Protein AF-A0A016VET8-F1 (afdb_monomer)

Structure (mmCIF, N/CA/C/O backbone):
data_AF-A0A016VET8-F1
#
_entry.id   AF-A0A016VET8-F1
#
loop_
_atom_site.group_PDB
_atom_site.id
_atom_site.type_symbol
_atom_site.label_atom_id
_atom_site.label_alt_id
_atom_site.label_comp_id
_atom_site.label_asym_id
_atom_site.label_entity_id
_atom_site.label_seq_id
_atom_site.pdbx_PDB_ins_code
_atom_site.Cartn_x
_atom_site.Cartn_y
_atom_site.Cartn_z
_atom_site.occupancy
_atom_site.B_iso_or_equiv
_atom_site.auth_seq_id
_atom_site.auth_comp_id
_atom_site.auth_asym_id
_atom_site.auth_atom_id
_atom_site.pdbx_PDB_model_num
ATOM 1 N N . MET A 1 1 ? -11.804 18.485 13.973 1.00 41.22 1 MET A N 1
ATOM 2 C CA . MET A 1 1 ? -10.724 17.964 13.111 1.00 41.22 1 MET A CA 1
ATOM 3 C C . MET A 1 1 ? -11.345 17.653 11.769 1.00 41.22 1 MET A C 1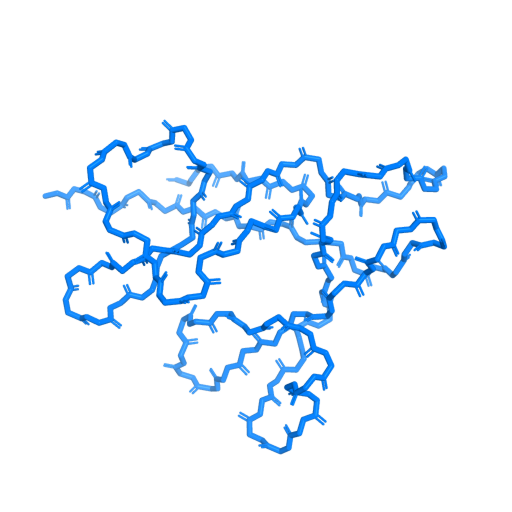
ATOM 5 O O . MET A 1 1 ? -12.180 16.759 11.707 1.00 41.22 1 MET A O 1
ATOM 9 N N . GLU A 1 2 ? -11.027 18.446 10.750 1.00 42.09 2 GLU A N 1
ATOM 10 C CA . GLU A 1 2 ? -11.458 18.185 9.376 1.00 42.09 2 GLU A CA 1
ATOM 11 C C . GLU A 1 2 ? -10.789 16.902 8.877 1.00 42.09 2 GLU A C 1
ATOM 13 O O . GLU A 1 2 ? -9.590 16.692 9.068 1.00 42.09 2 GLU A O 1
ATOM 18 N N . ALA A 1 3 ? -11.584 15.999 8.307 1.00 53.50 3 ALA A N 1
ATOM 19 C CA . ALA A 1 3 ? -11.061 14.807 7.667 1.00 53.50 3 ALA A CA 1
ATOM 20 C C . ALA A 1 3 ? -10.505 15.219 6.302 1.00 53.50 3 ALA A C 1
ATOM 22 O O . ALA A 1 3 ? -11.269 15.502 5.386 1.00 53.50 3 ALA A O 1
ATOM 23 N N . CYS A 1 4 ? -9.182 15.266 6.178 1.00 60.56 4 CYS A N 1
ATOM 24 C CA . CYS A 1 4 ? -8.524 15.416 4.889 1.00 60.56 4 CYS A CA 1
ATOM 25 C C . CYS A 1 4 ? -8.803 14.159 4.046 1.00 60.56 4 CYS A C 1
ATOM 27 O O . CYS A 1 4 ? -8.472 13.043 4.465 1.00 60.56 4 CYS A O 1
ATOM 29 N N . LEU A 1 5 ? -9.476 14.326 2.907 1.00 68.00 5 LEU A N 1
ATOM 30 C CA . LEU A 1 5 ? -9.769 13.243 1.974 1.00 68.00 5 LEU A CA 1
ATOM 31 C C . LEU A 1 5 ? -8.553 13.031 1.069 1.00 68.00 5 LEU A C 1
ATOM 33 O O . LEU A 1 5 ? -8.048 13.963 0.453 1.00 68.00 5 LEU A O 1
ATOM 37 N N . LEU A 1 6 ? -8.085 11.787 0.998 1.00 77.00 6 LEU A N 1
ATOM 38 C CA . LEU A 1 6 ? -6.970 11.388 0.147 1.00 77.00 6 LEU A CA 1
ATOM 39 C C . LEU A 1 6 ? -7.449 10.381 -0.891 1.00 77.00 6 LEU A C 1
ATOM 41 O O . LEU A 1 6 ? -8.136 9.409 -0.557 1.00 77.00 6 LEU A O 1
ATOM 45 N N . ARG A 1 7 ? -7.036 10.585 -2.140 1.00 86.06 7 ARG A N 1
ATOM 46 C CA . ARG A 1 7 ? -7.185 9.607 -3.215 1.00 86.06 7 ARG A CA 1
ATOM 47 C C . ARG A 1 7 ? -5.850 8.917 -3.462 1.00 86.06 7 ARG A C 1
ATOM 49 O O . ARG A 1 7 ? -4.856 9.566 -3.774 1.00 86.06 7 ARG A O 1
ATOM 56 N N . LEU A 1 8 ? -5.843 7.595 -3.321 1.00 89.38 8 LEU A N 1
ATOM 57 C CA . LEU A 1 8 ? -4.670 6.756 -3.560 1.00 89.38 8 LEU A CA 1
ATOM 58 C C . LEU A 1 8 ? -4.746 6.158 -4.962 1.00 89.38 8 LEU A C 1
ATOM 60 O O . LEU A 1 8 ? -5.766 5.573 -5.331 1.00 89.38 8 LEU A O 1
ATOM 64 N N . TRP A 1 9 ? -3.659 6.270 -5.715 1.00 90.56 9 TRP A N 1
ATOM 65 C CA . TRP A 1 9 ? -3.529 5.702 -7.050 1.00 90.56 9 TRP A CA 1
ATOM 66 C C . TRP A 1 9 ? -2.506 4.573 -7.027 1.00 90.56 9 TRP A C 1
ATOM 68 O O . TRP A 1 9 ? -1.355 4.769 -6.639 1.00 90.56 9 TRP A O 1
ATOM 78 N N . PHE A 1 10 ? -2.931 3.390 -7.455 1.00 91.81 10 PHE A N 1
ATOM 79 C CA . PHE A 1 10 ? -2.112 2.183 -7.538 1.00 91.81 10 PHE A CA 1
ATOM 80 C C . PHE A 1 10 ? -1.810 1.849 -8.997 1.00 91.81 10 PHE A C 1
ATOM 82 O O . PHE A 1 10 ? -2.503 2.322 -9.899 1.00 91.81 10 PHE A O 1
ATOM 89 N N . SER A 1 11 ? -0.801 1.009 -9.231 1.00 91.19 11 SER A N 1
ATOM 90 C CA . SER A 1 11 ? -0.584 0.466 -10.571 1.00 91.19 11 SER A CA 1
ATOM 91 C C . SER A 1 11 ? -1.661 -0.561 -10.904 1.00 91.19 11 SER A C 1
ATOM 93 O O . SER A 1 11 ? -2.067 -1.324 -10.032 1.00 91.19 11 SER A O 1
ATOM 95 N N . THR A 1 12 ? -2.107 -0.626 -12.156 1.00 90.25 12 THR A N 1
ATOM 96 C CA . THR A 1 12 ? -3.007 -1.695 -12.624 1.00 90.25 12 THR A CA 1
ATOM 97 C C . THR A 1 12 ? -2.252 -2.905 -13.164 1.00 90.25 12 THR A C 1
ATOM 99 O O . THR A 1 12 ? -2.865 -3.942 -13.393 1.00 90.25 12 THR A O 1
ATOM 102 N N . ASN A 1 13 ? -0.937 -2.789 -13.365 1.00 87.50 13 ASN A N 1
ATOM 103 C CA . ASN A 1 13 ? -0.105 -3.836 -13.945 1.00 87.50 13 ASN A CA 1
ATOM 104 C C . ASN A 1 13 ? 1.032 -4.205 -12.991 1.00 87.50 13 ASN A C 1
ATOM 106 O O . ASN A 1 13 ? 1.527 -3.375 -12.227 1.00 87.50 13 ASN A O 1
ATOM 110 N N . THR A 1 14 ? 1.482 -5.453 -13.068 1.00 88.44 14 THR A N 1
ATOM 111 C CA . THR A 1 14 ? 2.760 -5.847 -12.476 1.00 88.44 14 THR A CA 1
ATOM 112 C C . THR A 1 14 ? 3.913 -5.200 -13.243 1.00 88.44 14 THR A C 1
ATOM 114 O O . THR A 1 14 ? 3.741 -4.735 -14.369 1.00 88.44 14 THR A O 1
ATOM 117 N N . GLN A 1 15 ? 5.087 -5.149 -12.626 1.00 85.25 15 GLN A N 1
ATOM 118 C CA . GLN A 1 15 ? 6.315 -4.639 -13.236 1.00 85.25 15 GLN A CA 1
ATOM 119 C C . GLN A 1 15 ? 7.406 -5.699 -13.103 1.00 85.25 15 GLN A C 1
ATOM 121 O O . GLN A 1 15 ? 7.598 -6.223 -12.003 1.00 85.25 15 GLN A O 1
ATOM 126 N N . ASP A 1 16 ? 8.112 -6.001 -14.193 1.00 81.56 16 ASP A N 1
ATOM 127 C CA . ASP A 1 16 ? 9.038 -7.146 -14.261 1.00 81.56 16 ASP A CA 1
ATOM 128 C C . ASP A 1 16 ? 10.230 -6.998 -13.303 1.00 81.56 16 ASP A C 1
ATOM 130 O O . ASP A 1 16 ? 10.763 -7.977 -12.777 1.00 81.56 16 ASP A O 1
ATOM 134 N N . HIS A 1 17 ? 10.619 -5.755 -13.024 1.00 82.44 17 HIS A N 1
ATOM 135 C CA . HIS A 1 17 ? 11.746 -5.412 -12.156 1.00 82.44 17 HIS A CA 1
ATOM 136 C C . HIS A 1 17 ? 11.325 -4.937 -10.760 1.00 82.44 17 HIS A C 1
ATOM 138 O O . HIS A 1 17 ? 12.155 -4.439 -9.996 1.00 82.44 17 HIS A O 1
ATOM 144 N N . CYS A 1 18 ? 10.047 -5.098 -10.403 1.00 85.31 18 CYS A N 1
ATOM 145 C CA . CYS A 1 18 ? 9.527 -4.698 -9.103 1.00 85.31 18 CYS A CA 1
ATOM 146 C C . CYS A 1 18 ? 8.801 -5.847 -8.410 1.00 85.31 18 CYS A C 1
ATOM 148 O O . CYS A 1 18 ? 8.016 -6.582 -9.010 1.00 85.31 18 CYS A O 1
ATOM 150 N N . THR A 1 19 ? 8.935 -5.912 -7.088 1.00 90.2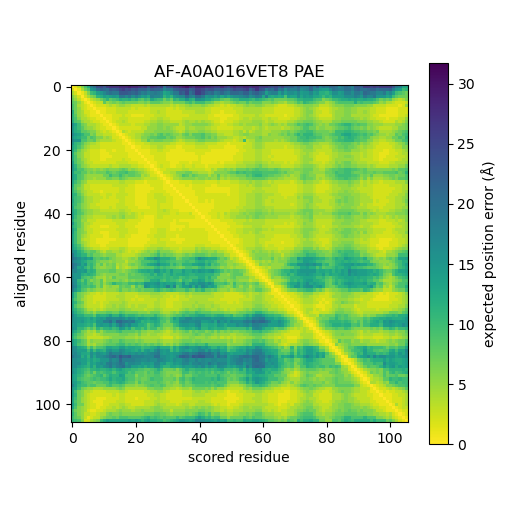5 19 THR A N 1
ATOM 151 C CA . THR A 1 19 ? 8.070 -6.765 -6.270 1.00 90.25 19 THR A CA 1
ATOM 152 C C . THR A 1 19 ? 6.669 -6.161 -6.219 1.00 90.25 19 THR A C 1
ATOM 154 O O . THR A 1 19 ? 6.370 -5.324 -5.362 1.00 90.25 19 THR A O 1
ATOM 157 N N . SER A 1 20 ? 5.830 -6.573 -7.169 1.00 91.88 20 SER A N 1
ATOM 158 C CA . SER A 1 20 ? 4.434 -6.154 -7.291 1.00 91.88 20 SER A CA 1
ATOM 159 C C . SER A 1 20 ? 3.584 -6.868 -6.238 1.00 91.88 20 SER A C 1
ATOM 161 O O . SER A 1 20 ? 3.542 -8.097 -6.179 1.00 91.88 20 SER A O 1
ATOM 163 N N . ILE A 1 21 ? 2.905 -6.097 -5.397 1.00 93.81 21 ILE A N 1
ATOM 164 C CA . ILE A 1 21 ? 2.092 -6.576 -4.282 1.00 93.81 21 ILE A CA 1
ATOM 165 C C . ILE A 1 21 ? 0.619 -6.309 -4.607 1.00 93.81 21 ILE A C 1
ATOM 167 O O . ILE A 1 21 ? 0.212 -5.145 -4.625 1.00 93.81 21 ILE A O 1
ATOM 171 N N . PRO A 1 22 ? -0.199 -7.347 -4.851 1.00 95.56 22 PRO A N 1
ATOM 172 C CA . PRO A 1 22 ? -1.613 -7.157 -5.145 1.00 95.56 22 PRO A CA 1
ATOM 173 C C . PRO A 1 22 ? -2.359 -6.575 -3.944 1.00 95.56 22 PRO A C 1
ATOM 175 O O . PRO A 1 22 ? -2.091 -6.933 -2.793 1.00 95.56 22 PRO A O 1
ATOM 178 N N . VAL A 1 23 ? -3.301 -5.680 -4.233 1.00 95.00 23 VAL A N 1
ATOM 179 C CA . VAL A 1 23 ? -4.104 -4.965 -3.241 1.00 95.00 23 VAL A CA 1
ATOM 180 C C . VAL A 1 23 ? -5.512 -5.544 -3.203 1.00 95.00 23 VAL A C 1
ATOM 182 O O . VAL A 1 23 ? -6.187 -5.684 -4.226 1.00 95.00 23 VAL A O 1
ATOM 185 N N . PHE A 1 24 ? -5.963 -5.851 -1.996 1.00 96.00 24 PHE A N 1
ATOM 186 C CA . PHE A 1 24 ? -7.271 -6.410 -1.708 1.00 96.00 24 PHE A CA 1
ATOM 187 C C . PHE A 1 24 ? -8.041 -5.516 -0.742 1.00 96.00 24 PHE A C 1
ATOM 189 O O . PHE A 1 24 ? -7.472 -4.734 0.018 1.00 96.00 24 PHE A O 1
ATOM 196 N N . THR A 1 25 ? -9.355 -5.685 -0.721 1.00 94.19 25 THR A N 1
ATOM 197 C CA . THR A 1 25 ? -10.242 -5.108 0.292 1.00 94.19 25 THR A CA 1
ATOM 198 C C . THR A 1 25 ? -11.262 -6.144 0.763 1.00 94.19 25 THR A C 1
ATOM 200 O O . THR A 1 25 ? -11.279 -7.278 0.281 1.00 94.19 25 THR A O 1
ATOM 203 N N . ARG A 1 26 ? -12.121 -5.776 1.712 1.00 93.25 26 ARG A N 1
ATOM 204 C CA . ARG A 1 26 ? -13.281 -6.572 2.131 1.00 93.25 26 ARG A CA 1
ATOM 205 C C . ARG A 1 26 ? -14.543 -5.731 1.986 1.00 93.25 26 ARG A C 1
ATOM 207 O O . ARG A 1 26 ? -14.514 -4.522 2.203 1.00 93.25 26 ARG A O 1
ATOM 214 N N . ALA A 1 27 ? -15.664 -6.371 1.656 1.00 87.88 27 ALA A N 1
ATOM 215 C CA . ALA A 1 27 ? -16.947 -5.683 1.537 1.00 87.88 27 ALA A CA 1
ATOM 216 C C . ALA A 1 27 ? -17.272 -4.904 2.824 1.00 87.88 27 ALA A C 1
ATOM 218 O O . ALA A 1 27 ? -17.207 -5.464 3.914 1.00 87.88 27 ALA A O 1
ATOM 219 N N . ASN A 1 28 ? -17.625 -3.623 2.690 1.00 83.31 28 ASN A N 1
ATOM 220 C CA . ASN A 1 28 ? -17.913 -2.698 3.797 1.00 83.31 28 ASN A CA 1
ATOM 221 C C . ASN A 1 28 ? -16.725 -2.361 4.725 1.00 83.31 28 ASN A C 1
ATOM 223 O O . ASN A 1 28 ? -16.934 -1.754 5.775 1.00 83.31 28 ASN A O 1
ATOM 227 N N . HIS A 1 29 ? -15.483 -2.683 4.349 1.00 82.44 29 HIS A N 1
ATOM 228 C CA . HIS A 1 29 ? -14.285 -2.271 5.086 1.00 82.44 29 HIS A CA 1
ATOM 229 C C . HIS A 1 29 ? -13.455 -1.273 4.271 1.00 82.44 29 HIS A C 1
ATOM 231 O O . HIS A 1 29 ? -13.248 -1.448 3.077 1.00 82.44 29 HIS A O 1
ATOM 237 N N . ARG A 1 30 ? -12.930 -0.231 4.932 1.00 80.44 30 ARG A N 1
ATOM 238 C CA . ARG A 1 30 ? -12.007 0.744 4.312 1.00 80.44 30 ARG A CA 1
ATOM 239 C C . ARG A 1 30 ? -10.542 0.298 4.315 1.00 80.44 30 ARG A C 1
ATOM 241 O O . ARG A 1 30 ? -9.708 0.963 3.711 1.00 80.44 30 ARG A O 1
ATOM 248 N N . ARG A 1 31 ? -10.225 -0.792 5.019 1.00 88.12 31 ARG A N 1
ATOM 249 C CA . ARG A 1 31 ? -8.866 -1.330 5.106 1.00 88.12 31 ARG A CA 1
ATOM 250 C C . ARG A 1 31 ? -8.476 -1.986 3.778 1.00 88.12 31 ARG A C 1
ATOM 252 O O . ARG A 1 31 ? -9.265 -2.724 3.184 1.00 88.12 31 ARG A O 1
ATOM 259 N N . LEU A 1 32 ? -7.257 -1.704 3.349 1.00 91.56 32 LEU A N 1
ATOM 260 C CA . LEU A 1 32 ? -6.546 -2.351 2.262 1.00 91.56 32 LEU A CA 1
ATOM 261 C C . LEU A 1 32 ? -5.672 -3.471 2.826 1.00 91.56 32 LEU A C 1
ATOM 263 O O . LEU A 1 32 ? -5.088 -3.350 3.902 1.00 91.56 32 LEU A O 1
ATOM 267 N N . TYR A 1 33 ? -5.576 -4.558 2.079 1.00 92.75 33 TYR A N 1
ATOM 268 C CA . TYR A 1 33 ? -4.797 -5.734 2.429 1.00 92.75 33 TYR A CA 1
ATOM 269 C C . TYR A 1 33 ? -3.812 -6.018 1.302 1.00 92.75 33 TYR A C 1
ATOM 271 O O . TYR A 1 33 ? -4.178 -5.991 0.129 1.00 92.75 33 TYR A O 1
ATOM 279 N N . PHE A 1 34 ? -2.557 -6.269 1.653 1.00 93.62 34 PHE A N 1
ATOM 280 C CA . PHE A 1 34 ? -1.456 -6.289 0.699 1.00 93.62 34 PHE A CA 1
ATOM 281 C C . PHE A 1 34 ? -0.850 -7.690 0.612 1.00 93.62 34 PHE A C 1
ATOM 283 O O . PHE A 1 34 ? -0.408 -8.245 1.617 1.00 93.62 34 PHE A O 1
ATOM 290 N N . GLY A 1 35 ? -0.812 -8.252 -0.596 1.00 94.50 35 GLY A N 1
ATOM 291 C CA . GLY A 1 35 ? -0.114 -9.499 -0.899 1.00 94.50 35 GLY A CA 1
ATOM 292 C C . GLY A 1 35 ? -1.018 -10.696 -1.182 1.00 94.50 35 GLY A C 1
ATOM 293 O O . GLY A 1 35 ? -2.196 -10.733 -0.835 1.00 94.50 35 GLY A O 1
ATOM 294 N N . ASN A 1 36 ? -0.422 -11.714 -1.808 1.00 95.31 36 ASN A N 1
ATOM 295 C CA . ASN A 1 36 ? -1.119 -12.916 -2.281 1.00 95.31 36 ASN A CA 1
ATOM 296 C C . ASN A 1 36 ? -1.757 -13.757 -1.168 1.00 95.31 36 ASN A C 1
ATOM 298 O O . ASN A 1 36 ? -2.636 -14.563 -1.457 1.00 95.31 36 ASN A O 1
ATOM 302 N N . VAL A 1 37 ? -1.366 -13.560 0.094 1.00 95.00 37 VAL A N 1
ATOM 303 C CA . VAL A 1 37 ? -1.973 -14.253 1.245 1.00 95.00 37 VAL A CA 1
ATOM 304 C C . VAL A 1 37 ? -3.469 -13.946 1.379 1.00 95.00 37 VAL A C 1
ATOM 306 O O . VAL A 1 37 ? -4.210 -14.731 1.961 1.00 95.00 37 VAL A O 1
ATOM 309 N N . TYR A 1 38 ? -3.913 -12.820 0.812 1.00 95.69 38 TYR A N 1
ATOM 310 C CA . TYR A 1 38 ? -5.305 -12.381 0.793 1.00 95.69 38 TYR A CA 1
ATOM 311 C C . TYR A 1 38 ? -6.053 -12.787 -0.482 1.00 95.69 38 TYR A C 1
ATOM 313 O O . TYR A 1 38 ? -7.217 -12.430 -0.635 1.00 95.69 38 TYR A O 1
ATOM 321 N N . ASN A 1 39 ? -5.441 -13.568 -1.380 1.00 95.88 39 ASN A N 1
ATOM 322 C CA . ASN A 1 39 ? -6.138 -14.179 -2.514 1.00 95.88 39 ASN A CA 1
ATOM 323 C C . ASN A 1 39 ? -6.930 -15.421 -2.067 1.00 95.88 39 ASN A C 1
ATOM 325 O O . ASN A 1 39 ? -6.672 -16.549 -2.485 1.00 95.88 39 ASN A O 1
ATOM 329 N N . VAL A 1 40 ? -7.857 -15.204 -1.140 1.00 95.50 40 VAL A N 1
ATOM 330 C CA . VAL A 1 40 ? -8.713 -16.225 -0.536 1.00 95.50 40 VAL A CA 1
ATOM 331 C C . VAL A 1 40 ? -10.140 -15.693 -0.429 1.00 95.50 40 VAL A C 1
ATOM 333 O O . VAL A 1 40 ? -10.389 -14.488 -0.512 1.00 95.50 40 VAL A O 1
ATOM 336 N N . THR A 1 41 ? -11.102 -16.591 -0.225 1.00 95.25 41 THR A N 1
ATOM 337 C CA . THR A 1 41 ? -12.518 -16.232 -0.086 1.00 95.25 41 THR A CA 1
ATOM 338 C C . THR A 1 41 ? -12.734 -15.172 0.998 1.00 95.25 41 THR A C 1
ATOM 340 O O . THR A 1 41 ? -12.211 -15.275 2.105 1.00 95.25 41 THR A O 1
ATOM 343 N N . GLY A 1 42 ? -13.552 -14.163 0.689 1.00 93.38 42 GLY A N 1
ATOM 344 C CA . GLY A 1 42 ? -13.892 -13.068 1.606 1.00 93.38 42 GLY A CA 1
ATOM 345 C C . GLY A 1 42 ? -13.087 -11.784 1.392 1.00 93.38 42 GLY A C 1
ATOM 346 O O . GLY A 1 42 ? -13.451 -10.756 1.968 1.00 93.38 42 GLY A O 1
ATOM 347 N N . TYR A 1 43 ? -12.064 -11.824 0.536 1.00 96.81 43 TYR A N 1
ATOM 348 C CA . TYR A 1 43 ? -11.310 -10.664 0.068 1.00 96.81 43 TYR A CA 1
ATOM 349 C C . TYR A 1 43 ? -11.588 -10.406 -1.412 1.00 96.81 43 TYR A C 1
ATOM 351 O O . TYR A 1 43 ? -11.874 -11.318 -2.185 1.00 96.81 43 TYR A O 1
ATOM 359 N N . ILE A 1 44 ? -11.529 -9.137 -1.799 1.00 96.88 44 ILE A N 1
ATOM 360 C CA . ILE A 1 44 ? -11.829 -8.663 -3.146 1.00 96.88 44 ILE A CA 1
ATOM 361 C C . ILE A 1 44 ? -10.550 -8.062 -3.705 1.00 96.88 44 ILE A C 1
ATOM 363 O O . ILE A 1 44 ? -10.052 -7.075 -3.163 1.00 96.88 44 ILE A O 1
ATOM 367 N N . PHE A 1 45 ? -10.024 -8.652 -4.777 1.00 95.88 45 PHE A N 1
ATOM 368 C CA . PHE A 1 45 ? -8.898 -8.075 -5.501 1.00 95.88 45 PHE A CA 1
ATOM 369 C C . PHE A 1 45 ? -9.330 -6.768 -6.165 1.00 95.88 45 PHE A C 1
ATOM 371 O O . PHE A 1 45 ? -10.330 -6.726 -6.880 1.00 95.88 45 PHE A O 1
ATOM 378 N N . MET A 1 46 ? -8.573 -5.699 -5.936 1.00 94.88 46 MET A N 1
ATOM 379 C CA . MET A 1 46 ? -8.923 -4.360 -6.412 1.00 94.88 46 MET A CA 1
ATOM 380 C C . MET A 1 46 ? -8.437 -4.067 -7.836 1.00 94.88 46 MET A C 1
ATOM 382 O O . MET A 1 46 ? -8.517 -2.923 -8.273 1.00 94.88 46 MET A O 1
ATOM 386 N N . ASN A 1 47 ? -7.920 -5.075 -8.550 1.00 94.75 47 ASN A N 1
ATOM 387 C CA . ASN A 1 47 ? -7.221 -4.888 -9.824 1.00 94.75 47 ASN A CA 1
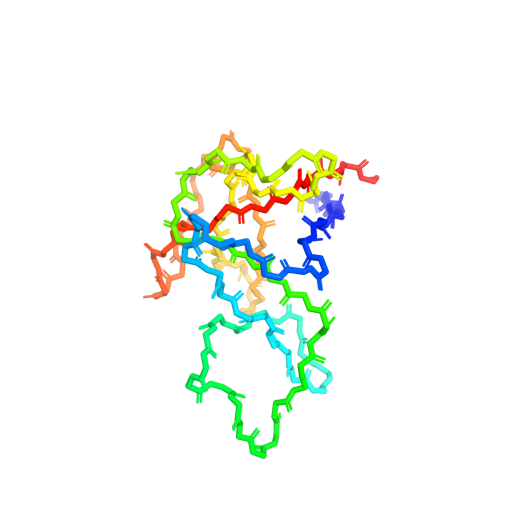ATOM 388 C C . ASN A 1 47 ? -6.096 -3.841 -9.720 1.00 94.75 47 ASN A C 1
ATOM 390 O O . ASN A 1 47 ? -5.966 -2.947 -10.554 1.00 94.75 47 ASN A O 1
ATOM 394 N N . ALA A 1 48 ? -5.339 -3.916 -8.625 1.00 93.81 48 ALA A N 1
ATOM 395 C CA . ALA A 1 48 ? -4.380 -2.900 -8.224 1.00 93.81 48 ALA A CA 1
ATOM 396 C C . ALA A 1 48 ? -3.147 -3.527 -7.567 1.00 93.81 48 ALA A C 1
ATOM 398 O O . ALA A 1 48 ? -3.254 -4.519 -6.841 1.00 93.81 48 ALA A O 1
ATOM 399 N N . PHE A 1 49 ? -1.992 -2.903 -7.780 1.00 93.00 49 PHE A N 1
ATOM 400 C CA . PHE A 1 49 ? -0.697 -3.305 -7.250 1.00 93.00 49 PHE A CA 1
ATOM 401 C C . PHE A 1 49 ? 0.004 -2.122 -6.572 1.00 93.00 49 PHE A C 1
ATOM 403 O O . PHE A 1 49 ? 0.095 -1.018 -7.119 1.00 93.00 49 PHE A O 1
ATOM 410 N N . ALA A 1 50 ? 0.508 -2.380 -5.369 1.00 93.56 50 ALA A N 1
ATOM 411 C CA . ALA A 1 50 ? 1.516 -1.571 -4.693 1.00 93.56 50 ALA A CA 1
ATOM 412 C C . ALA A 1 50 ? 2.892 -2.240 -4.846 1.00 93.56 50 ALA A C 1
ATOM 414 O O . ALA A 1 50 ? 2.987 -3.348 -5.370 1.00 93.56 50 ALA A O 1
ATOM 415 N N . PHE A 1 51 ? 3.959 -1.609 -4.363 1.00 91.88 51 PHE A N 1
ATOM 416 C CA . PHE A 1 51 ? 5.310 -2.173 -4.438 1.00 91.88 51 PHE A CA 1
ATOM 417 C C . PHE A 1 51 ? 5.999 -2.177 -3.073 1.00 91.88 51 PHE A C 1
ATOM 419 O O . PHE A 1 51 ? 5.770 -1.294 -2.244 1.00 91.88 51 PHE A O 1
ATOM 426 N N . ALA A 1 52 ? 6.843 -3.187 -2.840 1.00 88.56 52 ALA A N 1
ATOM 427 C CA . ALA A 1 52 ? 7.607 -3.339 -1.594 1.00 88.56 52 ALA A CA 1
ATOM 428 C C . ALA A 1 52 ? 8.726 -2.292 -1.427 1.00 88.56 52 ALA A C 1
ATOM 430 O O . ALA A 1 52 ? 9.231 -2.091 -0.326 1.00 88.56 52 ALA A O 1
ATOM 431 N N . GLY A 1 53 ? 9.146 -1.668 -2.528 1.00 86.56 53 GLY A N 1
ATOM 432 C CA . GLY A 1 53 ? 10.301 -0.781 -2.602 1.00 86.56 53 GLY A CA 1
ATOM 433 C C . GLY A 1 53 ? 10.200 0.159 -3.799 1.00 86.56 53 GLY A C 1
ATOM 434 O O . GLY A 1 53 ? 9.370 -0.050 -4.686 1.00 86.56 53 GLY A O 1
ATOM 435 N N . SER A 1 54 ? 11.075 1.165 -3.839 1.00 78.25 54 SER A N 1
ATOM 436 C CA . SER A 1 54 ? 11.283 1.958 -5.051 1.00 78.25 54 SER A CA 1
ATOM 437 C C . SER A 1 54 ? 11.822 1.058 -6.156 1.00 78.25 54 SER A C 1
ATOM 439 O O . SER A 1 54 ? 12.746 0.279 -5.911 1.00 78.25 54 SER A O 1
ATOM 441 N N . CYS A 1 55 ? 11.306 1.196 -7.368 1.00 74.94 55 CYS A N 1
ATOM 442 C CA . CYS A 1 55 ? 11.815 0.462 -8.515 1.00 74.94 55 CYS A CA 1
ATOM 443 C C . CYS A 1 55 ? 11.778 1.320 -9.779 1.00 74.94 55 CYS A C 1
ATOM 445 O O . CYS A 1 55 ? 11.004 2.274 -9.878 1.00 74.94 55 CYS A O 1
ATOM 447 N N . THR A 1 56 ? 12.647 0.989 -10.733 1.00 75.62 56 THR A N 1
ATOM 448 C CA . THR A 1 56 ? 12.615 1.575 -12.071 1.00 75.62 56 THR A CA 1
ATOM 449 C C . THR A 1 56 ? 11.506 0.905 -12.857 1.00 75.62 56 THR A C 1
ATOM 451 O O . THR A 1 56 ? 11.428 -0.317 -12.932 1.00 75.62 56 THR A O 1
ATOM 454 N N . CYS A 1 57 ? 10.639 1.729 -13.407 1.00 75.88 57 CYS A N 1
ATOM 455 C CA . CYS A 1 57 ? 9.414 1.294 -14.044 1.00 75.88 57 CYS A CA 1
ATOM 456 C C . CYS A 1 57 ? 9.688 0.966 -15.498 1.00 75.88 57 CYS A C 1
ATOM 458 O O . CYS A 1 57 ? 10.547 1.600 -16.124 1.00 75.88 57 CYS A O 1
ATOM 460 N N . ASP A 1 58 ? 8.927 0.025 -16.043 1.00 80.06 58 ASP A N 1
ATOM 461 C CA . ASP A 1 58 ? 8.971 -0.237 -17.472 1.00 80.06 58 ASP A CA 1
ATOM 462 C C . ASP A 1 58 ? 8.556 1.032 -18.236 1.00 80.06 58 ASP A C 1
ATOM 464 O O . ASP A 1 58 ? 7.866 1.918 -17.716 1.00 80.06 58 ASP A O 1
ATOM 468 N N . SER A 1 59 ? 9.008 1.163 -19.483 1.00 75.56 59 SER A N 1
ATOM 469 C CA . SER A 1 59 ? 8.728 2.365 -20.276 1.00 75.56 59 SER A CA 1
ATOM 470 C C . SER A 1 59 ? 7.216 2.604 -20.391 1.00 75.56 59 SER A C 1
ATOM 472 O O . SER A 1 59 ? 6.474 1.716 -20.804 1.00 75.56 59 SER A O 1
ATOM 474 N N . ASN A 1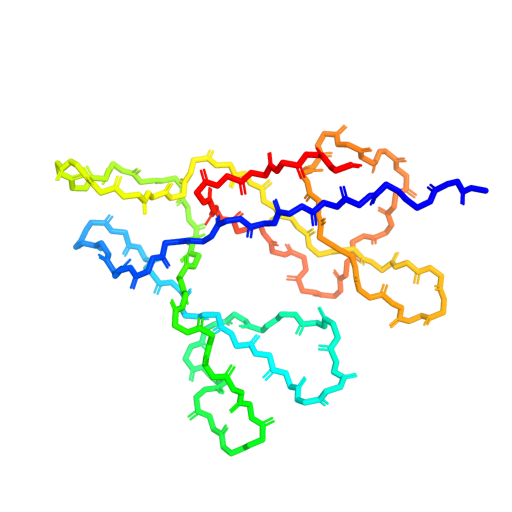 60 ? 6.770 3.819 -20.051 1.00 70.94 60 ASN A N 1
ATOM 475 C CA . ASN A 1 60 ? 5.359 4.237 -19.985 1.00 70.94 60 ASN A CA 1
ATOM 476 C C . ASN A 1 60 ? 4.505 3.549 -18.902 1.00 70.94 60 ASN A C 1
ATOM 478 O O . ASN A 1 60 ? 3.278 3.677 -18.923 1.00 70.94 60 ASN A O 1
ATOM 482 N N . ALA A 1 61 ? 5.109 2.841 -17.946 1.00 74.94 61 ALA A N 1
ATOM 483 C CA . ALA A 1 61 ? 4.367 2.226 -16.858 1.00 74.94 61 ALA A CA 1
ATOM 484 C C . ALA A 1 61 ? 4.028 3.219 -15.735 1.00 74.94 61 ALA A C 1
ATOM 486 O O . ALA A 1 61 ? 4.808 4.102 -15.378 1.00 74.94 61 ALA A O 1
ATOM 487 N N . CYS A 1 62 ? 2.849 3.034 -15.138 1.00 74.81 62 CYS A N 1
ATOM 488 C CA . CYS A 1 62 ? 2.424 3.745 -13.937 1.00 74.81 62 CYS A CA 1
ATOM 489 C C . CYS A 1 62 ? 2.851 2.926 -12.714 1.00 74.81 62 CYS A C 1
ATOM 491 O O . CYS A 1 62 ? 2.268 1.884 -12.423 1.00 74.81 62 CYS A O 1
ATOM 493 N N . CYS A 1 63 ? 3.900 3.357 -12.029 1.00 75.69 63 CYS A N 1
ATOM 494 C CA . CYS A 1 63 ? 4.588 2.594 -10.990 1.00 75.69 63 CYS A CA 1
ATOM 495 C C . CYS A 1 63 ? 4.710 3.384 -9.686 1.00 75.69 63 CYS A C 1
ATOM 497 O O . CYS A 1 63 ? 4.518 4.599 -9.656 1.00 75.69 63 CYS A O 1
ATOM 499 N N . GLY A 1 64 ? 5.041 2.686 -8.600 1.00 71.88 64 GLY A N 1
ATOM 500 C CA . GLY A 1 64 ? 5.068 3.281 -7.274 1.00 71.88 64 GLY A CA 1
ATOM 501 C C . GLY A 1 64 ? 6.260 4.199 -7.025 1.00 71.88 64 GLY A C 1
ATOM 502 O O . GLY A 1 64 ? 7.363 3.710 -6.808 1.00 71.88 64 GLY A O 1
ATOM 503 N N . SER A 1 65 ? 6.034 5.513 -6.986 1.00 77.69 65 SER A N 1
ATOM 504 C CA . SER A 1 65 ? 7.060 6.508 -6.624 1.00 77.69 65 SER A CA 1
ATOM 505 C C . SER A 1 65 ? 6.799 7.178 -5.272 1.00 77.69 65 SER A C 1
ATOM 507 O O . SER A 1 65 ? 7.733 7.670 -4.638 1.00 77.69 65 SER A O 1
ATOM 509 N N . LEU A 1 66 ? 5.550 7.154 -4.798 1.00 86.94 66 LEU A N 1
ATOM 510 C CA . LEU A 1 66 ? 5.148 7.743 -3.525 1.00 86.94 66 LEU A CA 1
ATOM 511 C C . LEU A 1 66 ? 4.948 6.671 -2.466 1.00 86.94 66 LEU A C 1
ATOM 513 O O . LEU A 1 66 ? 4.405 5.604 -2.741 1.00 86.94 66 LEU A O 1
ATOM 517 N N . THR A 1 67 ? 5.349 6.971 -1.235 1.00 88.56 67 THR A N 1
ATOM 518 C CA . THR A 1 67 ? 5.201 6.052 -0.110 1.00 88.56 67 THR A CA 1
ATOM 519 C C . THR A 1 67 ? 3.920 6.319 0.663 1.00 88.56 67 THR A C 1
ATOM 521 O O . THR A 1 67 ? 3.563 7.464 0.945 1.00 88.56 67 THR A O 1
ATOM 524 N N . ILE A 1 68 ? 3.248 5.243 1.058 1.00 89.06 68 ILE A N 1
ATOM 525 C CA . ILE A 1 68 ? 2.134 5.275 2.001 1.00 89.06 68 ILE A CA 1
ATOM 526 C C . ILE A 1 68 ? 2.380 4.309 3.151 1.00 89.06 68 ILE A C 1
ATOM 528 O O . ILE A 1 68 ? 3.089 3.308 3.014 1.00 89.06 68 ILE A O 1
ATOM 532 N N . LYS A 1 69 ? 1.746 4.606 4.282 1.00 88.38 69 LYS A N 1
ATOM 533 C CA . LYS A 1 69 ? 1.731 3.746 5.462 1.00 88.38 69 LYS A CA 1
ATOM 534 C C . LYS A 1 69 ? 0.344 3.747 6.096 1.00 88.38 69 LYS A C 1
ATOM 536 O O . LYS A 1 69 ? -0.376 4.744 6.017 1.00 88.38 69 LYS A O 1
ATOM 541 N N . GLU A 1 70 ? -0.030 2.616 6.687 1.00 87.56 70 GLU A N 1
ATOM 542 C CA . GLU A 1 70 ? -1.284 2.457 7.425 1.00 87.56 70 GLU A CA 1
ATOM 543 C C . GLU A 1 70 ? -1.119 2.938 8.873 1.00 87.56 70 GLU A C 1
ATOM 545 O O . GLU A 1 70 ? -0.213 2.505 9.592 1.00 87.56 70 GLU A O 1
ATOM 550 N N . PHE A 1 71 ? -2.036 3.791 9.318 1.00 81.88 71 PHE A N 1
ATOM 551 C CA . PHE A 1 71 ? -2.103 4.308 10.680 1.00 81.88 71 PHE A CA 1
ATOM 552 C C . PHE A 1 71 ? -3.463 4.017 11.300 1.00 81.88 71 PHE A C 1
ATOM 554 O O . PHE A 1 71 ? -4.496 4.032 10.620 1.00 81.88 71 PHE A O 1
ATOM 561 N N . LEU A 1 72 ? -3.460 3.829 12.618 1.00 77.50 72 LEU A N 1
ATOM 562 C CA . LEU A 1 72 ? -4.683 3.727 13.401 1.00 77.50 72 LEU A CA 1
ATOM 563 C C . LEU A 1 72 ? -5.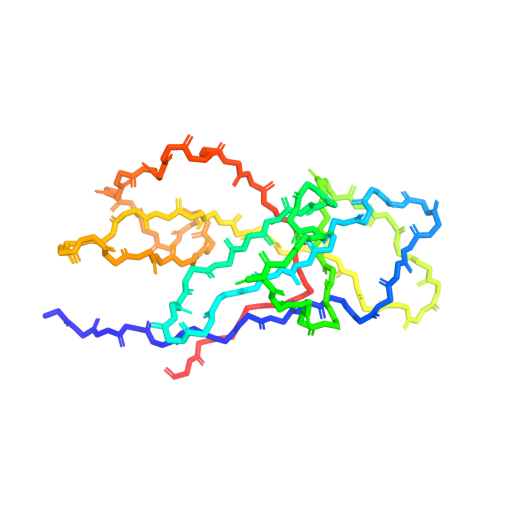232 5.133 13.670 1.00 77.50 72 LEU A C 1
ATOM 565 O O . LEU A 1 72 ? -4.562 6.000 14.234 1.00 77.50 72 LEU A O 1
ATOM 569 N N . SER A 1 73 ? -6.467 5.371 13.245 1.00 70.31 73 SER A N 1
ATOM 570 C CA . SER A 1 73 ? -7.267 6.524 13.646 1.00 70.31 73 SER A CA 1
ATOM 571 C C . SER A 1 73 ? -8.175 6.139 14.817 1.00 70.31 73 SER A C 1
ATOM 573 O O . SER A 1 73 ? -8.462 4.963 15.041 1.00 70.31 73 SER A O 1
ATOM 575 N N . ALA A 1 74 ? -8.661 7.135 15.562 1.00 67.00 74 ALA A N 1
ATOM 576 C CA . ALA A 1 74 ? -9.623 6.914 16.638 1.00 67.00 74 ALA A CA 1
ATOM 577 C C . ALA A 1 74 ? -10.841 6.110 16.133 1.00 67.00 74 ALA A C 1
ATOM 579 O O . ALA A 1 74 ? -11.342 6.381 15.040 1.00 67.00 74 ALA A O 1
ATOM 580 N N . LYS A 1 75 ? -11.338 5.177 16.964 1.00 67.31 75 LYS A N 1
ATOM 581 C CA . LYS A 1 75 ? -12.454 4.247 16.674 1.00 67.31 75 LYS A CA 1
ATOM 582 C C . LYS A 1 75 ? -12.132 3.131 15.661 1.00 67.31 75 LYS A C 1
ATOM 584 O O . LYS A 1 75 ? -12.974 2.826 14.821 1.00 67.31 75 LYS A O 1
ATOM 589 N N . ASP A 1 76 ? -10.929 2.556 15.721 1.00 64.44 76 ASP A N 1
ATOM 590 C CA . ASP A 1 76 ? -10.503 1.409 14.892 1.00 64.44 76 ASP A CA 1
ATOM 591 C C . ASP A 1 76 ? -10.630 1.643 13.378 1.00 64.44 76 ASP A C 1
ATOM 593 O O . ASP A 1 76 ? -10.849 0.727 12.582 1.00 64.44 76 ASP A O 1
ATOM 597 N N . GLN A 1 77 ? -10.505 2.903 12.960 1.00 74.25 77 GLN A N 1
ATOM 598 C CA . GLN A 1 77 ? -10.505 3.259 11.549 1.00 74.25 77 GLN A CA 1
ATOM 599 C C . GLN A 1 77 ? -9.072 3.279 11.028 1.00 74.25 77 GLN A C 1
ATOM 601 O O . GLN A 1 77 ? -8.214 3.971 11.569 1.00 74.25 77 GLN A O 1
ATOM 606 N N . TYR A 1 78 ? -8.825 2.550 9.945 1.00 78.56 78 TYR A N 1
ATOM 607 C CA . TYR A 1 78 ? -7.536 2.550 9.262 1.00 78.56 78 TYR A CA 1
ATOM 608 C C . TYR A 1 78 ? -7.465 3.727 8.292 1.00 78.56 78 TYR A C 1
ATOM 610 O O . TYR A 1 78 ? -8.401 3.968 7.524 1.00 78.56 78 TYR A O 1
ATOM 618 N N . ALA A 1 79 ? -6.359 4.462 8.339 1.00 80.31 79 ALA A N 1
ATOM 619 C CA . ALA A 1 79 ? -6.070 5.553 7.420 1.00 80.31 79 ALA A CA 1
ATOM 620 C C . ALA A 1 79 ? -4.730 5.310 6.725 1.00 80.31 79 ALA A C 1
ATOM 622 O O . ALA A 1 79 ? -3.786 4.820 7.341 1.00 80.31 79 ALA A O 1
ATOM 623 N N . TYR A 1 80 ? -4.645 5.703 5.458 1.00 84.69 80 TYR A N 1
ATOM 624 C CA . TYR A 1 80 ? -3.423 5.640 4.662 1.00 84.69 80 TYR A CA 1
ATOM 625 C C . TYR A 1 80 ? -2.985 7.053 4.326 1.00 84.69 80 TYR A C 1
ATOM 627 O O . TYR A 1 80 ? -3.802 7.883 3.933 1.00 84.69 80 TYR A O 1
ATOM 635 N N . THR A 1 81 ? -1.700 7.327 4.489 1.00 79.50 81 THR A N 1
ATOM 636 C CA . THR A 1 81 ? -1.130 8.646 4.216 1.00 79.50 81 THR A CA 1
ATOM 637 C C . THR A 1 81 ? 0.352 8.515 3.907 1.00 79.50 81 THR A C 1
ATOM 639 O O . THR A 1 81 ? 0.974 7.500 4.238 1.00 79.50 81 THR A O 1
ATOM 642 N N . THR A 1 82 ? 0.926 9.554 3.303 1.00 76.62 82 THR A N 1
ATOM 643 C CA . THR A 1 82 ? 2.384 9.681 3.224 1.00 76.62 82 THR A CA 1
ATOM 644 C C . THR A 1 82 ? 2.953 9.941 4.621 1.00 76.62 82 THR A C 1
ATOM 646 O O . THR A 1 82 ? 2.305 10.573 5.463 1.00 76.62 82 THR A O 1
ATOM 649 N N . THR A 1 83 ? 4.166 9.457 4.890 1.00 63.78 83 THR A N 1
ATOM 650 C CA . THR A 1 83 ? 4.832 9.598 6.200 1.00 63.78 83 THR A CA 1
ATOM 651 C C . THR A 1 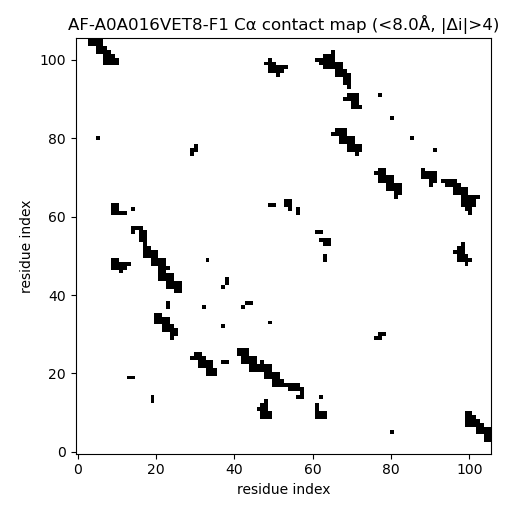83 ? 5.054 11.055 6.617 1.00 63.78 83 THR A C 1
ATOM 653 O O . THR A 1 83 ? 5.098 11.342 7.809 1.00 63.78 83 THR A O 1
ATOM 656 N N . ALA A 1 84 ? 5.141 11.983 5.660 1.00 59.53 84 ALA A N 1
ATOM 657 C CA . ALA A 1 84 ? 5.353 13.406 5.919 1.00 59.53 84 ALA A CA 1
ATOM 658 C C . ALA A 1 84 ? 4.115 14.132 6.484 1.00 59.53 84 ALA A C 1
ATOM 660 O O . ALA A 1 84 ? 4.251 15.185 7.101 1.00 59.53 84 ALA A O 1
ATOM 661 N N . GLN A 1 85 ? 2.909 13.597 6.276 1.00 58.81 85 GLN A N 1
ATOM 662 C CA . GLN A 1 85 ? 1.662 14.343 6.496 1.00 58.81 85 GLN A CA 1
ATOM 663 C C . GLN A 1 85 ? 1.087 14.238 7.918 1.00 58.81 85 GLN A C 1
ATOM 665 O O . GLN A 1 85 ? 0.180 14.999 8.244 1.00 58.81 85 GLN A O 1
ATOM 670 N N . PHE A 1 86 ? 1.581 13.345 8.784 1.00 59.50 86 PHE A N 1
ATOM 671 C CA . PHE A 1 86 ? 0.997 13.163 10.122 1.00 59.50 86 PHE A CA 1
ATOM 672 C C . PHE A 1 86 ? 2.035 12.877 11.219 1.00 59.50 86 PHE A C 1
ATOM 674 O O . PHE A 1 86 ? 2.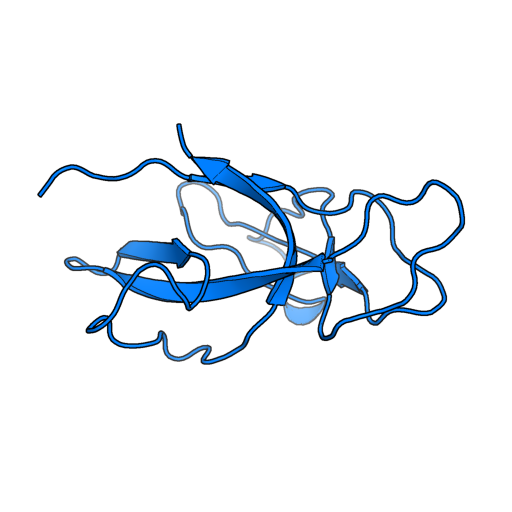156 11.736 11.676 1.00 59.50 86 PHE A O 1
ATOM 681 N N . PRO A 1 87 ? 2.756 13.904 11.709 1.00 55.66 87 PRO A N 1
ATOM 682 C CA . PRO A 1 87 ? 3.485 13.782 12.966 1.00 55.66 87 PRO A CA 1
ATOM 683 C C . PRO A 1 87 ? 2.508 13.463 14.115 1.00 55.66 87 PRO A C 1
ATOM 685 O O . PRO A 1 87 ? 1.498 14.141 14.290 1.00 55.66 87 PRO A O 1
ATOM 688 N N . GLY A 1 88 ? 2.797 12.414 14.894 1.00 59.34 88 GLY A N 1
ATOM 689 C CA . GLY A 1 88 ? 2.053 12.070 16.116 1.00 59.34 88 GLY A CA 1
ATOM 690 C C . GLY A 1 88 ? 0.954 11.007 15.988 1.00 59.34 88 GLY A C 1
ATOM 691 O O . GLY A 1 88 ? 0.225 10.794 16.955 1.00 59.34 88 GLY A O 1
ATOM 692 N N . LYS A 1 89 ? 0.818 10.318 14.844 1.00 65.25 89 LYS A N 1
ATOM 693 C CA . LYS A 1 89 ? -0.067 9.142 14.731 1.00 65.25 89 LYS A CA 1
ATOM 694 C C . LYS A 1 89 ? 0.669 7.839 15.031 1.00 65.25 89 LYS A C 1
ATOM 696 O O . LYS A 1 89 ? 1.799 7.645 14.592 1.00 65.25 89 LYS A O 1
ATOM 701 N N . THR A 1 90 ? -0.001 6.931 15.737 1.00 72.25 90 THR A N 1
ATOM 702 C CA . THR A 1 90 ? 0.509 5.586 16.022 1.00 72.25 90 THR A CA 1
ATOM 703 C C . THR A 1 90 ? 0.437 4.731 14.753 1.00 72.25 90 THR A C 1
ATOM 705 O O . THR A 1 90 ? -0.649 4.615 14.167 1.00 72.25 90 THR A O 1
ATOM 708 N N . PRO A 1 91 ? 1.562 4.150 14.295 1.00 71.69 91 PRO A N 1
ATOM 709 C CA . PRO A 1 91 ? 1.544 3.161 13.226 1.00 71.69 91 PRO A CA 1
ATOM 710 C C . PRO A 1 91 ? 0.569 2.026 13.543 1.00 71.69 91 PRO A C 1
ATOM 712 O O . PRO A 1 91 ? 0.373 1.667 14.705 1.00 71.69 91 PRO A O 1
ATOM 715 N N . SER A 1 92 ? -0.054 1.471 12.507 1.00 76.38 92 SER A N 1
ATOM 716 C CA . SER A 1 92 ? -0.749 0.191 12.649 1.00 76.38 92 SER A CA 1
ATOM 717 C C . SER A 1 92 ? 0.233 -0.936 12.982 1.00 76.38 92 SER A C 1
ATOM 719 O O . SER A 1 92 ? 1.446 -0.809 12.806 1.00 76.38 92 SER A O 1
ATOM 721 N N . ASP A 1 93 ? -0.320 -2.065 13.411 1.00 74.44 93 ASP A N 1
ATOM 722 C CA . ASP A 1 93 ? 0.382 -3.333 13.614 1.00 74.44 93 ASP A CA 1
ATOM 723 C C . ASP A 1 93 ? 1.110 -3.845 12.360 1.00 74.44 93 ASP A C 1
ATOM 725 O O . ASP A 1 93 ? 2.061 -4.615 12.466 1.00 74.44 93 ASP A O 1
ATOM 729 N N . VAL A 1 94 ? 0.688 -3.398 11.176 1.00 74.50 94 VAL A N 1
ATOM 730 C CA . VAL A 1 94 ? 1.275 -3.790 9.891 1.00 74.50 94 VAL A CA 1
ATOM 731 C C . VAL A 1 94 ? 2.632 -3.119 9.642 1.00 74.50 94 VAL A C 1
ATOM 733 O O . VAL A 1 94 ? 3.385 -3.647 8.836 1.00 74.50 94 VAL A O 1
ATOM 736 N N . ASP A 1 95 ? 2.958 -2.002 10.315 1.00 77.81 95 ASP A N 1
ATOM 737 C CA . ASP A 1 95 ? 4.216 -1.213 10.273 1.00 77.81 95 ASP A CA 1
ATOM 738 C C . ASP A 1 95 ? 5.040 -1.232 8.960 1.00 77.81 95 ASP A C 1
ATOM 740 O O . ASP A 1 95 ? 6.261 -1.086 8.954 1.00 77.81 95 ASP A O 1
ATOM 744 N N . GLN A 1 96 ? 4.372 -1.365 7.816 1.00 84.44 96 GLN A N 1
ATOM 745 C CA . GLN A 1 96 ? 4.995 -1.563 6.514 1.00 84.44 96 GLN A CA 1
ATOM 746 C C . GLN A 1 96 ? 4.756 -0.344 5.629 1.00 84.44 96 GLN A C 1
ATOM 748 O O . GLN A 1 96 ? 3.656 0.213 5.574 1.00 84.44 96 GLN A O 1
ATOM 753 N N . THR A 1 97 ? 5.805 0.063 4.919 1.00 89.25 97 THR A N 1
ATOM 754 C CA . THR A 1 97 ? 5.732 1.102 3.893 1.00 89.25 97 THR A CA 1
ATOM 755 C C . THR A 1 97 ? 5.480 0.454 2.539 1.00 89.25 97 THR A C 1
ATOM 757 O O . THR A 1 97 ? 6.172 -0.492 2.165 1.00 89.25 97 THR A O 1
ATOM 760 N N . PHE A 1 98 ? 4.522 0.996 1.792 1.00 90.88 98 PHE A N 1
ATOM 761 C CA . PHE A 1 98 ? 4.228 0.576 0.425 1.00 90.88 98 PHE A CA 1
ATOM 762 C C . PHE A 1 98 ? 4.439 1.728 -0.544 1.00 90.88 98 PHE A C 1
ATOM 764 O O . PHE A 1 98 ? 4.195 2.885 -0.204 1.00 90.88 98 PHE A O 1
ATOM 771 N N . TYR A 1 99 ? 4.852 1.399 -1.760 1.00 91.31 99 TYR A N 1
ATOM 772 C CA . TYR A 1 99 ? 5.049 2.355 -2.839 1.00 91.31 99 TYR A CA 1
ATOM 773 C C . TYR A 1 99 ? 3.861 2.288 -3.799 1.00 91.31 99 TYR A C 1
ATOM 775 O O . TYR A 1 99 ? 3.472 1.204 -4.241 1.00 91.31 99 TYR A O 1
ATOM 783 N N . ILE A 1 100 ? 3.270 3.440 -4.105 1.00 90.31 100 ILE A N 1
ATOM 784 C CA . ILE A 1 100 ? 2.080 3.586 -4.949 1.00 90.31 100 ILE A CA 1
ATOM 785 C C . ILE A 1 100 ? 2.279 4.704 -5.972 1.00 90.31 100 ILE A C 1
ATOM 787 O O . ILE A 1 100 ? 3.196 5.521 -5.851 1.00 90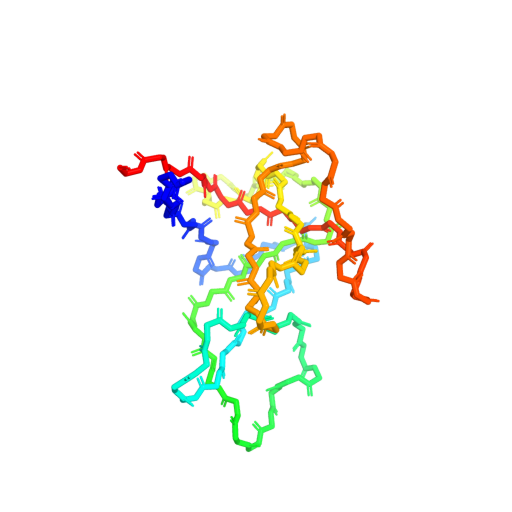.31 100 ILE A O 1
ATOM 791 N N . ALA A 1 101 ? 1.458 4.703 -7.019 1.00 88.25 101 ALA A N 1
ATOM 792 C CA . ALA A 1 101 ? 1.663 5.559 -8.176 1.00 88.25 101 ALA A CA 1
ATOM 793 C C . ALA A 1 101 ? 1.467 7.043 -7.864 1.00 88.25 101 ALA A C 1
ATOM 795 O O . ALA A 1 101 ? 2.272 7.863 -8.298 1.00 88.25 101 ALA A O 1
ATOM 796 N N . ASN A 1 102 ? 0.418 7.390 -7.111 1.00 86.19 102 ASN A N 1
ATOM 797 C CA . ASN A 1 102 ? 0.157 8.776 -6.733 1.00 86.19 102 ASN A CA 1
ATOM 798 C C . ASN A 1 102 ? -0.719 8.896 -5.469 1.00 86.19 102 ASN A C 1
ATOM 800 O O . ASN A 1 102 ? -1.447 7.968 -5.108 1.00 86.19 102 ASN A O 1
ATOM 804 N N . VAL A 1 103 ? -0.682 10.066 -4.833 1.00 83.50 103 VAL A N 1
ATOM 805 C CA . VAL A 1 103 ? -1.561 10.486 -3.736 1.00 83.50 103 VAL A CA 1
ATOM 806 C C . VAL A 1 103 ? -2.059 11.891 -4.052 1.00 83.50 103 VAL A C 1
ATOM 808 O O . VAL A 1 103 ? -1.256 12.794 -4.267 1.00 83.50 103 VAL A O 1
ATOM 811 N N . GLU A 1 104 ? -3.373 12.084 -4.050 1.00 83.38 104 GLU A N 1
ATOM 812 C CA . GLU A 1 104 ? -4.005 13.377 -4.323 1.00 83.38 104 GLU A CA 1
ATOM 813 C C . GLU A 1 104 ? -4.872 13.812 -3.135 1.00 83.38 104 GLU A C 1
ATOM 815 O O . GLU A 1 104 ? -5.605 13.001 -2.563 1.00 83.38 104 GLU A O 1
ATOM 820 N N . LEU A 1 105 ? -4.758 15.087 -2.757 1.00 75.50 105 LEU A N 1
ATOM 821 C CA . LEU A 1 105 ? -5.610 15.735 -1.758 1.00 75.50 105 LEU A CA 1
ATOM 822 C C . LEU A 1 105 ? -6.915 16.168 -2.433 1.00 75.50 105 LEU A C 1
ATOM 824 O O . LEU A 1 105 ? -6.862 16.831 -3.469 1.00 75.50 105 LEU A O 1
ATOM 828 N N . LEU A 1 106 ? -8.054 15.789 -1.850 1.00 67.06 106 LEU A N 1
ATOM 829 C CA . LEU A 1 106 ? -9.393 16.174 -2.310 1.00 67.06 106 LEU A CA 1
ATOM 830 C C . LEU A 1 106 ? -9.976 17.311 -1.469 1.00 67.06 106 LEU A C 1
ATOM 832 O O . LEU A 1 106 ? -9.761 17.297 -0.232 1.00 67.06 106 LEU A O 1
#

Mean predicted aligned error: 6.43 Å

Radius of gyration: 13.86 Å; Cα contacts (8 Å, |Δi|>4): 226; chains: 1; bounding box: 30×34×37 Å

Organism: NCBI:txid53326

Solvent-accessible surface area (backbone atoms only — not comparable to full-atom values): 6405 Å² total; per-residu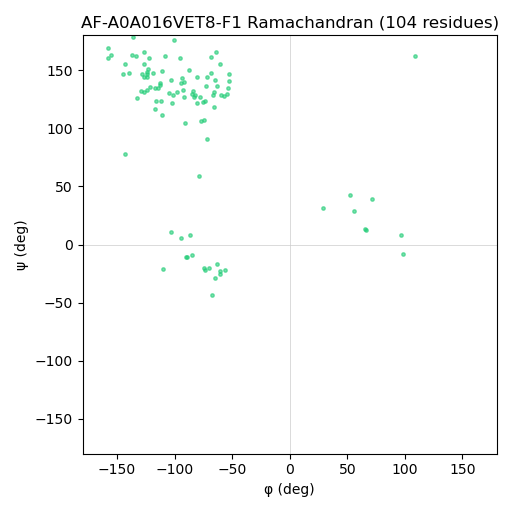e (Å²): 133,84,82,82,45,71,50,80,37,57,11,75,60,81,46,100,75,42,64,59,28,42,32,25,33,35,91,98,48,84,53,76,43,80,31,74,90,55,78,45,93,80,44,42,77,64,70,28,23,35,20,74,52,83,53,78,60,57,90,94,54,65,45,31,78,40,56,34,36,53,28,54,40,88,88,86,37,66,44,77,43,45,81,87,80,53,88,90,63,54,68,31,96,75,74,51,65,35,15,22,41,42,80,45,84,104

Sequence (106 aa):
MEACLLRLWFSTNTQDHCTSIPVFTRANHRRLYFGNVYNVTGYIFMNAFAFAGSCTCDSNACCGSLTIKEFLSAKDQYAYTTTAQFPGKTPSDVDQTFYIANVELL

pLDDT: mean 81.86, std 12.21, range [41.22, 96.88]

Nearest PDB structures (foldseek):
  5ja2-assembly1_B  TM=6.663E-01  e=6.650E+00  Pseudomonas aeruginosa PAO1
  8fwe-assembly1_T5  TM=1.800E-01  e=8.222E+00  Agrobacterium phage Milano

Foldseek 3Di:
DDDWDKDFAFFLDDFPFFPWWWWKDAVPAPDIDTHPVQVDPRIGTPSGTWTQDDDDGDVPGQYFPFKWFWFQDPPRHIDIDGPVPDDPTDGDPVRGIIGGRDMDTD

Secondary structure (DSSP, 8-state):
-----EEEE-BSS--TTS-EEEEEE-TT----EESGGG-STT-EEEEEEEESS--PPPTT-----EEEEEEEETTTEEEEE-GGG-TTPPBPTT--EEEESEEEE-